Protein AF-A0AAD3WWQ7-F1 (afdb_monomer)

Structure (mmCIF, N/CA/C/O backbone):
data_AF-A0AAD3WWQ7-F1
#
_entry.id   AF-A0AAD3WWQ7-F1
#
loop_
_atom_site.group_PDB
_atom_site.id
_atom_site.type_symbol
_atom_site.label_atom_id
_atom_site.label_alt_id
_atom_site.label_comp_id
_atom_site.label_asym_id
_atom_site.label_entity_id
_atom_site.label_seq_id
_atom_site.pdbx_PDB_ins_code
_atom_site.Cartn_x
_atom_site.Cartn_y
_atom_site.Cartn_z
_atom_site.occupancy
_atom_site.B_iso_or_equiv
_atom_site.auth_seq_id
_atom_site.auth_comp_id
_atom_site.auth_asym_id
_atom_site.auth_atom_id
_atom_site.pdbx_PDB_model_num
ATOM 1 N N . MET A 1 1 ? 59.752 -8.514 42.880 1.00 42.84 1 MET A N 1
ATOM 2 C CA . MET A 1 1 ? 59.213 -7.609 41.840 1.00 42.84 1 MET A CA 1
ATOM 3 C C . MET A 1 1 ? 58.298 -8.413 40.920 1.00 42.84 1 MET A C 1
ATOM 5 O O . MET A 1 1 ? 58.796 -9.093 40.035 1.00 42.84 1 MET A O 1
ATOM 9 N N . LYS A 1 2 ? 56.984 -8.442 41.173 1.00 40.03 2 LYS A N 1
ATOM 10 C CA . LYS A 1 2 ? 56.023 -9.139 40.298 1.00 40.03 2 LYS A CA 1
ATOM 11 C C . LYS A 1 2 ? 55.386 -8.090 39.388 1.00 40.03 2 LYS A C 1
ATOM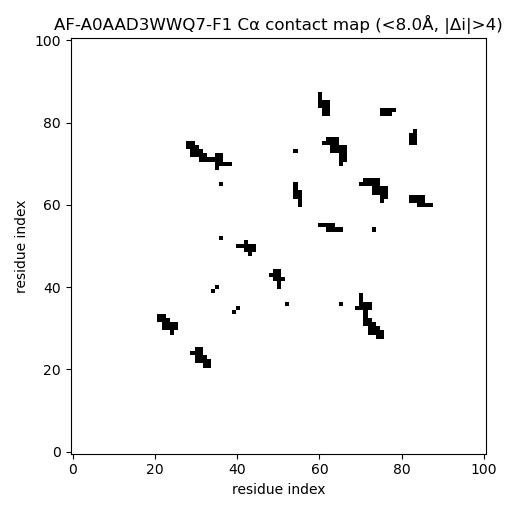 13 O O . LYS A 1 2 ? 54.694 -7.206 39.878 1.00 40.03 2 LYS A O 1
ATOM 18 N N . LYS A 1 3 ? 55.708 -8.136 38.093 1.00 49.84 3 LYS A N 1
ATOM 19 C CA . LYS A 1 3 ? 55.149 -7.235 37.078 1.00 49.84 3 LYS A CA 1
ATOM 20 C C . LYS A 1 3 ? 53.689 -7.629 36.841 1.00 49.84 3 LYS A C 1
ATOM 22 O O . LYS A 1 3 ? 53.428 -8.731 36.371 1.00 49.84 3 LYS A O 1
ATOM 27 N N . LEU A 1 4 ? 52.761 -6.751 37.211 1.00 49.66 4 LEU A N 1
ATOM 28 C CA . LEU A 1 4 ? 51.338 -6.895 36.923 1.00 49.66 4 LEU A CA 1
ATOM 29 C C . LEU A 1 4 ? 51.103 -6.387 35.495 1.00 49.66 4 LEU A C 1
ATOM 31 O O . LEU A 1 4 ? 51.177 -5.187 35.245 1.00 49.66 4 LEU A O 1
ATOM 35 N N . ILE A 1 5 ? 50.902 -7.303 34.548 1.00 57.38 5 ILE A N 1
ATOM 36 C CA . ILE A 1 5 ? 50.533 -6.959 33.171 1.00 57.38 5 ILE A CA 1
ATOM 37 C C . ILE A 1 5 ? 49.030 -6.675 33.172 1.00 57.38 5 ILE A C 1
ATOM 39 O O . ILE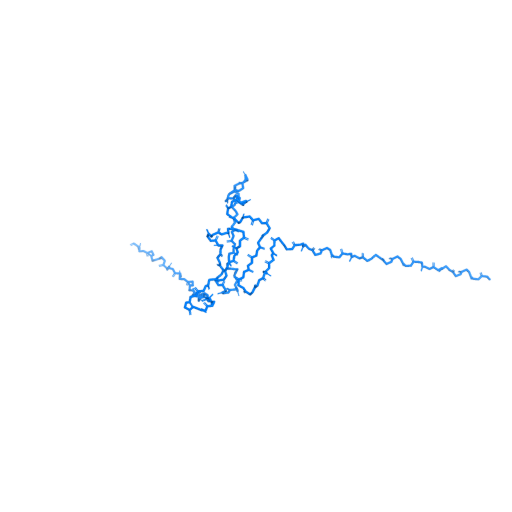 A 1 5 ? 48.224 -7.570 33.422 1.00 57.38 5 ILE A O 1
ATOM 43 N N . LEU A 1 6 ? 48.668 -5.413 32.952 1.00 49.38 6 LEU A N 1
ATOM 44 C CA . LEU A 1 6 ? 47.286 -4.960 32.857 1.00 49.38 6 LEU A CA 1
ATOM 45 C C . LEU A 1 6 ? 46.767 -5.261 31.442 1.00 49.38 6 LEU A C 1
ATOM 47 O O . LEU A 1 6 ? 47.224 -4.660 30.472 1.00 49.38 6 LEU A O 1
ATOM 51 N N . ASN A 1 7 ? 45.835 -6.208 31.323 1.00 51.97 7 ASN A N 1
ATOM 52 C CA . ASN A 1 7 ? 45.144 -6.501 30.068 1.00 51.97 7 ASN A CA 1
ATOM 53 C C . ASN A 1 7 ? 44.158 -5.370 29.746 1.00 51.97 7 ASN A C 1
ATOM 55 O O . ASN A 1 7 ? 43.171 -5.184 30.455 1.00 51.97 7 ASN A O 1
ATOM 59 N N . ILE A 1 8 ? 44.415 -4.630 28.668 1.00 61.69 8 ILE A N 1
ATOM 60 C CA . ILE A 1 8 ? 43.456 -3.688 28.082 1.00 61.69 8 ILE A CA 1
ATOM 61 C C . ILE A 1 8 ? 42.486 -4.513 27.233 1.00 61.69 8 ILE A C 1
ATOM 63 O O . ILE A 1 8 ? 42.824 -4.959 26.138 1.00 61.69 8 ILE A O 1
ATOM 67 N N . GLY A 1 9 ? 41.290 -4.763 27.764 1.00 56.56 9 GLY A N 1
ATOM 68 C CA . GLY A 1 9 ? 40.194 -5.351 27.001 1.00 56.56 9 GLY A CA 1
ATOM 69 C C . GLY A 1 9 ? 39.631 -4.322 26.023 1.00 56.56 9 GLY A C 1
ATOM 70 O O . GLY A 1 9 ? 39.012 -3.347 26.442 1.00 56.56 9 GLY A O 1
ATOM 71 N N . LEU A 1 10 ? 39.851 -4.530 24.725 1.00 59.69 10 LEU A N 1
ATOM 72 C CA . LEU A 1 10 ? 39.233 -3.741 23.663 1.00 59.69 10 LEU A CA 1
ATOM 73 C C . LEU A 1 10 ? 37.786 -4.220 23.471 1.00 59.69 10 LEU A C 1
ATOM 75 O O . LEU A 1 10 ? 37.548 -5.285 22.905 1.00 59.69 10 LEU A O 1
ATOM 79 N N . ILE A 1 11 ? 36.818 -3.450 23.968 1.00 64.88 11 ILE A N 1
ATOM 80 C CA . ILE A 1 11 ? 35.392 -3.716 23.748 1.00 64.88 11 ILE A CA 1
ATOM 81 C C . ILE A 1 11 ? 35.043 -3.223 22.337 1.00 64.88 11 ILE A C 1
ATOM 83 O O . ILE A 1 11 ? 34.893 -2.022 22.117 1.00 64.88 11 ILE A O 1
ATOM 87 N N . LEU A 1 12 ? 34.923 -4.139 21.369 1.00 66.31 12 LEU A N 1
ATOM 88 C 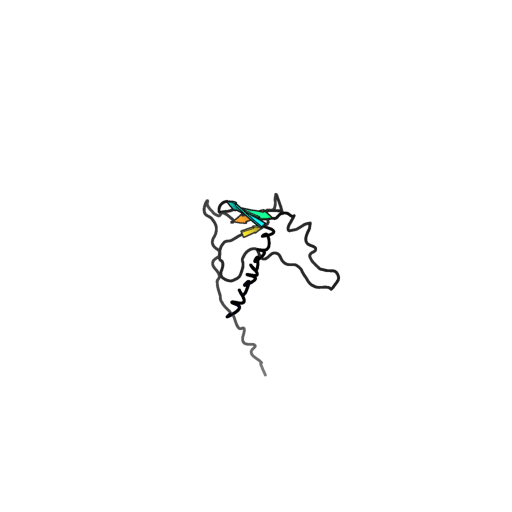CA . LEU A 1 12 ? 34.288 -3.837 20.083 1.00 66.31 12 LEU A CA 1
ATOM 89 C C . LEU A 1 12 ? 32.777 -3.717 20.313 1.00 66.31 12 LEU A C 1
ATOM 91 O O . LEU A 1 12 ? 32.083 -4.722 20.454 1.00 66.31 12 LEU A O 1
ATOM 95 N N . ALA A 1 13 ? 32.263 -2.489 20.350 1.00 68.19 13 ALA A N 1
ATOM 96 C CA . ALA A 1 13 ? 30.832 -2.248 20.232 1.00 68.19 13 ALA A CA 1
ATOM 97 C C . ALA A 1 13 ? 30.424 -2.477 18.769 1.00 68.19 13 ALA A C 1
ATOM 99 O O . ALA A 1 13 ? 30.725 -1.668 17.894 1.00 68.19 13 ALA A O 1
ATOM 100 N N . SER A 1 14 ? 29.770 -3.600 18.486 1.00 67.19 14 SER A N 1
ATOM 101 C CA . SER A 1 14 ? 29.121 -3.847 17.200 1.00 67.19 14 SER A CA 1
ATOM 102 C C . SER A 1 14 ? 27.905 -2.927 17.081 1.00 67.19 14 SER A C 1
ATOM 104 O O . SER A 1 14 ? 26.878 -3.150 17.719 1.00 67.19 14 SER A O 1
ATOM 106 N N . THR A 1 15 ? 28.004 -1.875 16.269 1.00 66.38 15 THR A N 1
ATOM 107 C CA . THR A 1 15 ? 26.840 -1.060 15.915 1.00 66.38 15 THR A CA 1
ATOM 108 C C . THR A 1 15 ? 25.981 -1.844 14.933 1.00 66.38 15 THR A C 1
ATOM 110 O O . THR A 1 15 ? 26.384 -2.074 13.793 1.00 66.38 15 THR A O 1
ATOM 113 N N . THR A 1 16 ? 24.794 -2.264 15.358 1.00 66.56 16 THR A N 1
ATOM 114 C CA . THR A 1 16 ? 23.769 -2.764 14.442 1.00 66.56 16 THR A CA 1
ATOM 115 C C . THR A 1 16 ? 23.182 -1.579 13.680 1.00 66.56 16 THR A C 1
ATOM 117 O O . THR A 1 16 ? 22.451 -0.773 14.257 1.00 66.56 16 THR A O 1
ATOM 120 N N . SER A 1 17 ? 23.506 -1.449 12.395 1.00 66.69 17 SER A N 1
ATOM 121 C CA . SER A 1 17 ? 22.804 -0.528 11.501 1.00 66.69 17 SER A CA 1
ATOM 122 C C . SER A 1 17 ? 21.396 -1.067 11.264 1.00 66.69 17 SER A C 1
ATOM 124 O O . SER A 1 17 ? 21.224 -2.085 10.596 1.00 66.69 17 SER A O 1
ATOM 126 N N . TYR A 1 18 ? 20.386 -0.406 11.824 1.00 61.91 18 TYR A N 1
ATOM 127 C CA . TYR A 1 18 ? 19.011 -0.603 11.377 1.00 61.91 18 TYR A CA 1
ATOM 128 C C . TYR A 1 18 ? 18.920 -0.038 9.958 1.00 61.91 18 TYR A C 1
ATOM 130 O O . TYR A 1 18 ? 19.292 1.115 9.737 1.00 61.91 18 TYR A O 1
ATOM 138 N N . ALA A 1 19 ? 18.494 -0.851 8.990 1.00 60.03 19 ALA A N 1
ATOM 139 C CA . ALA A 1 19 ? 18.1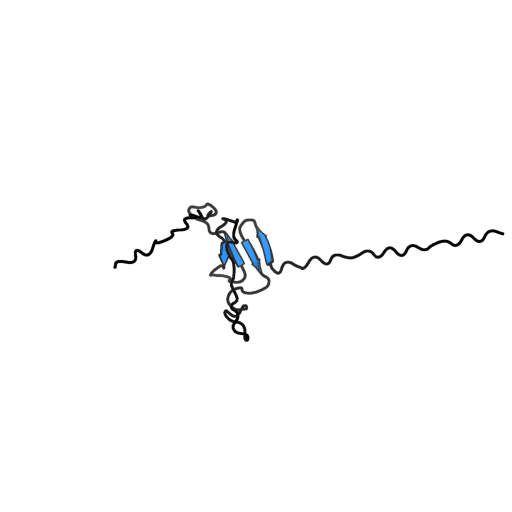69 -0.333 7.668 1.00 60.03 19 ALA A CA 1
ATOM 140 C C . ALA A 1 19 ? 17.055 0.711 7.830 1.00 60.03 19 ALA A C 1
ATOM 142 O O . ALA A 1 19 ? 16.081 0.459 8.545 1.00 60.03 19 ALA A O 1
ATOM 143 N N . ALA A 1 20 ? 17.217 1.879 7.207 1.00 58.44 20 ALA A N 1
ATOM 144 C CA . ALA A 1 20 ? 16.117 2.822 7.088 1.00 58.44 20 ALA A CA 1
ATOM 145 C C . ALA A 1 20 ? 14.967 2.105 6.372 1.00 58.44 20 ALA A C 1
ATOM 147 O O . ALA A 1 20 ? 15.185 1.387 5.396 1.00 58.44 20 ALA A O 1
ATOM 148 N N . THR A 1 21 ? 13.753 2.234 6.895 1.00 66.00 21 THR A N 1
ATOM 149 C CA . THR A 1 21 ? 12.581 1.778 6.160 1.00 66.00 21 THR A CA 1
ATOM 150 C C . THR A 1 21 ? 12.343 2.784 5.039 1.00 66.00 21 THR A C 1
ATOM 152 O O . THR A 1 21 ? 12.127 3.960 5.313 1.00 66.00 21 THR A O 1
ATOM 155 N N . GLU A 1 22 ? 12.342 2.329 3.786 1.00 81.19 22 GLU A N 1
ATOM 156 C CA . GLU A 1 22 ? 12.035 3.128 2.574 1.00 81.19 22 GLU A CA 1
ATOM 157 C C . GLU A 1 22 ? 10.571 3.637 2.546 1.00 81.19 22 GLU A C 1
ATOM 159 O O . GLU A 1 22 ? 10.053 4.125 1.546 1.00 81.19 22 GLU A O 1
ATOM 164 N N . TYR A 1 23 ? 9.853 3.457 3.651 1.00 88.31 23 TYR A N 1
ATOM 165 C CA . TYR A 1 23 ? 8.478 3.857 3.850 1.00 88.31 23 TYR A CA 1
ATOM 166 C C . TYR A 1 23 ? 8.261 4.233 5.316 1.00 88.31 23 TYR A C 1
ATOM 168 O O . TYR A 1 23 ? 8.864 3.663 6.230 1.00 88.31 23 TYR A O 1
ATOM 176 N N . THR A 1 24 ? 7.380 5.201 5.541 1.00 93.12 24 THR A N 1
ATOM 177 C CA . THR A 1 24 ? 6.981 5.697 6.857 1.00 93.12 24 THR A CA 1
ATOM 178 C C . THR A 1 24 ? 5.467 5.685 6.955 1.00 93.12 24 THR A C 1
ATOM 180 O O . THR A 1 24 ? 4.772 6.205 6.087 1.00 93.12 24 THR A O 1
ATOM 183 N N . GLN A 1 25 ? 4.938 5.118 8.032 1.00 94.31 25 GLN A N 1
ATOM 184 C CA . GLN A 1 25 ? 3.520 5.236 8.334 1.00 94.31 25 GLN A CA 1
ATOM 185 C C . GLN A 1 25 ? 3.256 6.615 8.953 1.00 94.31 25 GLN A C 1
ATOM 187 O O . GLN A 1 25 ? 3.705 6.892 10.065 1.00 94.31 25 GLN A O 1
ATOM 192 N N . THR A 1 26 ? 2.575 7.495 8.218 1.00 95.81 26 THR A N 1
ATOM 193 C CA . THR A 1 26 ? 2.346 8.893 8.628 1.00 95.81 26 THR A CA 1
ATOM 194 C C . THR A 1 26 ? 1.158 9.031 9.574 1.00 95.81 26 THR A C 1
ATOM 196 O O . THR A 1 26 ? 1.139 9.925 10.417 1.00 95.81 26 THR A O 1
ATOM 199 N N . ASP A 1 27 ? 0.183 8.126 9.465 1.00 96.12 27 ASP A N 1
ATOM 200 C CA . ASP A 1 27 ? -0.955 8.002 10.374 1.00 96.12 27 ASP A CA 1
ATOM 201 C C . ASP A 1 27 ? -1.493 6.554 10.389 1.00 96.12 27 ASP A C 1
ATOM 203 O O . ASP A 1 27 ? -0.913 5.644 9.799 1.00 96.12 27 ASP A O 1
ATOM 207 N N . SER A 1 28 ? -2.598 6.286 11.090 1.00 96.44 28 SER A N 1
ATOM 208 C CA . SER A 1 28 ? -3.164 4.929 11.203 1.00 96.44 28 SER A CA 1
ATOM 209 C C . SER A 1 28 ? -3.616 4.298 9.875 1.00 96.44 28 SER A C 1
ATOM 211 O O . SER A 1 28 ? -3.800 3.082 9.825 1.00 96.44 28 SER A O 1
ATOM 213 N N . TYR A 1 29 ? -3.795 5.095 8.825 1.00 97.62 29 TYR A N 1
ATOM 214 C CA . TYR A 1 29 ? -4.418 4.732 7.555 1.00 97.62 29 TYR A CA 1
ATOM 215 C C . TYR A 1 29 ? -3.602 5.144 6.325 1.00 97.62 29 TYR A C 1
ATOM 217 O O . TYR A 1 29 ? -4.072 4.906 5.212 1.00 97.62 29 TYR A O 1
ATOM 225 N N . THR A 1 30 ? -2.398 5.692 6.513 1.00 97.38 30 THR A N 1
ATOM 226 C CA . THR A 1 30 ? -1.537 6.172 5.425 1.00 97.38 30 THR A CA 1
ATOM 227 C C . THR A 1 30 ? -0.095 5.707 5.611 1.00 97.38 30 THR A C 1
ATOM 229 O O . THR A 1 30 ? 0.514 5.916 6.664 1.00 97.38 30 THR A O 1
ATOM 232 N N . ILE A 1 31 ? 0.464 5.101 4.565 1.00 96.62 31 ILE A N 1
ATOM 233 C CA . ILE A 1 31 ? 1.887 4.766 4.450 1.00 96.62 31 ILE A CA 1
ATOM 234 C C . ILE A 1 31 ? 2.465 5.578 3.295 1.00 96.62 31 ILE A C 1
ATOM 236 O O . ILE A 1 31 ? 1.929 5.535 2.193 1.00 96.62 31 ILE A O 1
ATOM 240 N N . GLN A 1 32 ? 3.554 6.295 3.548 1.00 96.50 32 GLN A N 1
ATOM 241 C CA . GLN A 1 32 ? 4.279 7.114 2.581 1.00 96.50 32 GLN A CA 1
ATOM 242 C C . GLN A 1 32 ? 5.595 6.426 2.212 1.00 96.50 32 GLN A C 1
ATOM 244 O O . GLN A 1 32 ? 6.399 6.152 3.104 1.00 96.50 32 GLN A O 1
ATOM 249 N N . ALA A 1 33 ? 5.838 6.187 0.926 1.00 94.12 33 ALA A N 1
ATOM 250 C CA . ALA A 1 33 ? 7.166 5.864 0.406 1.00 94.12 33 ALA A CA 1
ATOM 251 C C . ALA A 1 33 ? 7.948 7.133 0.062 1.00 94.12 33 ALA A C 1
ATOM 253 O O . ALA A 1 33 ? 7.386 8.212 -0.124 1.00 94.12 33 ALA A O 1
ATOM 254 N N . ASP A 1 34 ? 9.260 6.991 -0.065 1.00 94.06 34 ASP A N 1
ATOM 255 C CA . ASP A 1 34 ? 10.144 8.033 -0.590 1.00 94.06 34 ASP A CA 1
ATOM 256 C C . ASP A 1 34 ? 10.151 8.125 -2.130 1.00 94.06 34 ASP A C 1
ATOM 258 O O . ASP A 1 34 ? 10.876 8.940 -2.703 1.00 94.06 34 ASP A O 1
ATOM 262 N N . ARG A 1 35 ? 9.334 7.304 -2.798 1.00 93.25 35 ARG A N 1
ATOM 263 C CA . ARG A 1 35 ? 9.259 7.168 -4.255 1.00 93.25 35 ARG A CA 1
ATOM 264 C C . ARG A 1 35 ? 7.862 6.786 -4.728 1.00 93.25 35 ARG A C 1
ATOM 266 O O . ARG A 1 35 ? 7.031 6.336 -3.941 1.00 93.25 35 ARG A O 1
ATOM 273 N N . ASP A 1 36 ? 7.631 6.908 -6.029 1.00 95.38 36 ASP A N 1
ATOM 274 C CA . ASP A 1 36 ? 6.381 6.498 -6.659 1.00 95.38 36 ASP A CA 1
ATOM 275 C C . ASP A 1 36 ? 6.350 4.976 -6.894 1.00 95.38 36 ASP A C 1
ATOM 277 O O . ASP A 1 36 ? 7.208 4.415 -7.581 1.00 95.38 36 ASP A O 1
ATOM 281 N N . TYR A 1 37 ? 5.347 4.289 -6.342 1.00 93.19 37 TYR A N 1
ATOM 282 C CA . TYR A 1 37 ? 5.206 2.839 -6.469 1.00 93.19 37 TYR A CA 1
ATOM 283 C C . TYR A 1 37 ? 4.988 2.378 -7.916 1.00 93.19 37 TYR A C 1
ATOM 285 O O . TYR A 1 37 ? 5.416 1.282 -8.273 1.00 93.19 37 TYR A O 1
ATOM 293 N N . LEU A 1 38 ? 4.314 3.175 -8.748 1.00 93.50 38 LEU A N 1
ATOM 294 C CA . LEU A 1 38 ? 3.885 2.775 -10.091 1.00 93.50 38 LEU A CA 1
ATOM 295 C C . LEU A 1 38 ? 4.815 3.296 -11.190 1.00 93.50 38 LEU A C 1
ATOM 297 O O . LEU A 1 38 ? 4.980 2.629 -12.212 1.00 93.50 38 LEU A O 1
ATOM 301 N N . ALA A 1 39 ? 5.401 4.476 -11.000 1.00 94.75 39 ALA A N 1
ATOM 302 C CA . ALA A 1 39 ? 6.264 5.120 -11.983 1.00 94.75 39 ALA A CA 1
ATOM 303 C C . ALA A 1 39 ? 7.744 4.754 -11.801 1.00 94.75 39 ALA A C 1
ATOM 305 O O . ALA A 1 39 ? 8.435 4.516 -12.794 1.00 94.75 39 ALA A O 1
ATOM 306 N N . ASP A 1 40 ? 8.231 4.659 -10.558 1.00 95.62 40 ASP A N 1
ATOM 307 C CA . ASP A 1 40 ? 9.668 4.495 -10.293 1.00 95.62 40 ASP A CA 1
ATOM 308 C C . ASP A 1 40 ? 10.112 3.029 -10.197 1.00 95.62 40 ASP A C 1
ATOM 310 O O . ASP A 1 40 ? 11.313 2.753 -10.094 1.00 95.62 40 ASP A O 1
ATOM 314 N N . ILE A 1 41 ? 9.169 2.082 -10.204 1.00 92.31 41 ILE A N 1
ATOM 315 C CA . ILE A 1 41 ? 9.434 0.642 -10.126 1.00 92.31 41 ILE A CA 1
ATOM 316 C C . ILE A 1 41 ? 9.023 0.001 -11.457 1.00 92.31 41 ILE A C 1
ATOM 318 O O . ILE A 1 41 ? 7.830 -0.126 -11.739 1.00 92.31 41 ILE A O 1
ATOM 322 N N . PRO A 1 42 ? 9.975 -0.443 -12.298 1.00 95.50 42 PRO A N 1
ATOM 323 C CA . PRO A 1 42 ? 9.626 -1.080 -13.560 1.00 95.50 42 PRO A CA 1
ATOM 324 C C . PRO A 1 42 ? 8.905 -2.404 -13.297 1.00 95.50 42 PRO A C 1
ATOM 326 O O . PRO A 1 42 ? 9.326 -3.184 -12.446 1.00 95.50 42 PRO A O 1
ATOM 329 N N . ALA A 1 43 ? 7.858 -2.710 -14.063 1.00 96.12 43 ALA A N 1
ATOM 330 C CA . ALA A 1 43 ? 7.128 -3.971 -13.906 1.00 96.12 43 ALA A CA 1
ATOM 331 C C . ALA A 1 43 ? 8.026 -5.204 -14.130 1.00 96.12 43 ALA A C 1
ATOM 333 O O . ALA A 1 43 ? 7.868 -6.223 -13.460 1.00 96.12 43 ALA A O 1
ATOM 334 N N . GLN A 1 44 ? 8.997 -5.105 -15.042 1.00 97.75 44 GLN A N 1
ATOM 335 C CA . GLN A 1 44 ? 9.963 -6.160 -15.332 1.00 97.75 44 GLN A CA 1
ATOM 336 C C . GLN A 1 44 ? 11.386 -5.597 -15.330 1.00 97.75 44 GLN A C 1
ATOM 338 O O . GLN A 1 44 ? 11.665 -4.563 -15.935 1.00 97.75 44 GLN A O 1
ATOM 343 N N . ASN A 1 45 ? 12.292 -6.298 -14.660 1.00 96.38 45 ASN A N 1
ATOM 344 C CA . ASN A 1 45 ? 13.715 -5.995 -14.651 1.00 96.38 45 ASN A CA 1
ATOM 345 C C . ASN A 1 45 ? 14.383 -6.478 -15.948 1.00 96.38 45 ASN A C 1
ATOM 347 O O . ASN A 1 45 ? 13.881 -7.362 -16.643 1.00 96.38 45 ASN A O 1
ATOM 351 N N . SER A 1 46 ? 15.580 -5.968 -16.244 1.00 97.38 46 SER A N 1
ATOM 352 C CA . SER A 1 46 ? 16.351 -6.337 -17.445 1.00 97.38 46 SER A CA 1
ATOM 353 C C . SER A 1 46 ? 16.704 -7.828 -17.539 1.00 97.38 46 SER A C 1
ATOM 355 O O . SER A 1 46 ? 16.896 -8.349 -18.633 1.00 97.38 46 SER A O 1
ATOM 357 N N . ASN A 1 47 ? 16.763 -8.529 -16.404 1.00 97.06 47 ASN A N 1
ATOM 358 C CA . ASN A 1 47 ? 16.996 -9.974 -16.331 1.00 97.06 47 ASN A CA 1
ATOM 359 C C . ASN A 1 47 ? 15.712 -10.819 -16.481 1.00 97.06 47 ASN A C 1
ATOM 361 O O . ASN A 1 47 ? 15.759 -12.034 -16.303 1.00 97.06 47 ASN A O 1
ATOM 365 N N . GLY A 1 48 ? 14.567 -10.189 -16.757 1.00 97.12 48 GLY A N 1
ATOM 366 C CA . GLY A 1 48 ? 13.279 -10.851 -16.950 1.00 97.12 48 GLY A CA 1
ATOM 367 C C . GLY A 1 48 ? 12.472 -11.110 -15.673 1.00 97.12 48 GLY A C 1
ATOM 368 O O . GLY A 1 48 ? 11.319 -11.528 -15.785 1.00 97.12 48 GLY A O 1
ATOM 369 N N . SER A 1 49 ? 13.018 -10.846 -14.479 1.00 97.69 49 SER A N 1
ATOM 370 C CA . SER A 1 49 ? 12.256 -10.927 -13.219 1.00 97.69 49 SER A CA 1
ATOM 371 C C . SER A 1 49 ? 11.201 -9.819 -13.113 1.00 97.69 49 SER A C 1
ATOM 373 O O . SER A 1 49 ? 11.354 -8.760 -13.716 1.00 97.69 49 SER A O 1
ATOM 375 N N . VAL A 1 50 ? 10.133 -10.058 -12.352 1.00 96.88 50 VAL A N 1
ATOM 376 C CA . VAL A 1 50 ? 8.994 -9.137 -12.195 1.00 96.88 50 VAL A CA 1
ATOM 377 C C . VAL A 1 50 ? 9.024 -8.501 -10.809 1.00 96.88 50 VAL A C 1
ATOM 379 O O . VAL A 1 50 ? 9.261 -9.197 -9.821 1.00 96.88 50 VAL A O 1
ATOM 382 N N . ASN A 1 51 ? 8.750 -7.198 -10.738 1.00 95.44 51 ASN A N 1
ATOM 383 C CA . ASN A 1 51 ? 8.529 -6.498 -9.475 1.00 95.44 51 ASN A CA 1
ATOM 384 C C . ASN A 1 51 ? 7.032 -6.495 -9.143 1.00 95.44 51 ASN A C 1
ATOM 386 O O . ASN A 1 51 ? 6.188 -6.349 -10.027 1.00 95.44 51 ASN A O 1
ATOM 390 N N . ALA A 1 52 ? 6.700 -6.652 -7.864 1.00 93.69 52 ALA A N 1
ATOM 391 C CA . ALA A 1 52 ? 5.325 -6.622 -7.385 1.00 93.69 52 ALA A CA 1
ATOM 392 C C . ALA A 1 52 ? 5.226 -5.775 -6.116 1.00 93.69 52 ALA A C 1
ATOM 394 O O . ALA A 1 52 ? 6.065 -5.887 -5.222 1.00 93.69 52 ALA A O 1
ATOM 395 N N . ILE A 1 53 ? 4.167 -4.972 -6.029 1.00 92.38 53 ILE A N 1
ATOM 396 C CA . ILE A 1 53 ? 3.794 -4.254 -4.811 1.00 92.38 53 ILE A CA 1
ATOM 397 C C . ILE A 1 53 ? 2.820 -5.147 -4.050 1.00 92.38 53 ILE A C 1
ATOM 399 O O . ILE A 1 53 ? 1.741 -5.474 -4.543 1.00 92.38 53 ILE A O 1
ATOM 403 N N . ILE A 1 54 ? 3.214 -5.581 -2.856 1.00 92.94 54 ILE A N 1
ATOM 404 C CA . ILE A 1 54 ? 2.371 -6.424 -2.007 1.00 92.94 54 ILE A CA 1
ATOM 405 C C . ILE A 1 54 ? 1.593 -5.525 -1.050 1.00 92.94 54 ILE A C 1
ATOM 407 O O . ILE A 1 54 ? 2.088 -5.163 0.011 1.00 92.94 54 ILE A O 1
ATOM 411 N N . GLU A 1 55 ? 0.366 -5.175 -1.429 1.00 94.19 55 GLU A N 1
ATOM 412 C CA . GLU A 1 55 ? -0.490 -4.284 -0.633 1.00 94.19 55 GLU A CA 1
ATOM 413 C C . GLU A 1 55 ? -1.055 -4.982 0.616 1.00 94.19 55 GLU A C 1
ATOM 415 O O . GLU A 1 55 ? -1.205 -4.368 1.667 1.00 94.19 55 GLU A O 1
ATOM 420 N N . ILE A 1 56 ? -1.343 -6.286 0.535 1.00 93.06 56 ILE A N 1
ATOM 421 C CA . ILE A 1 56 ? -1.872 -7.067 1.663 1.00 93.06 56 ILE A CA 1
ATOM 422 C C . ILE A 1 56 ? -1.010 -8.319 1.862 1.00 93.06 56 ILE A C 1
ATOM 424 O O . ILE A 1 56 ? -1.257 -9.349 1.223 1.00 93.06 56 ILE A O 1
ATOM 428 N N . PRO A 1 57 ? 0.022 -8.253 2.723 1.00 90.44 57 PRO A N 1
ATOM 429 C CA . PRO A 1 57 ? 0.871 -9.398 3.024 1.00 90.44 57 PRO A CA 1
ATOM 430 C C . PRO A 1 57 ? 0.079 -10.574 3.604 1.00 90.44 57 PRO A C 1
ATOM 432 O O . PRO A 1 57 ? -0.887 -10.389 4.352 1.00 90.44 57 PRO A O 1
ATOM 435 N N . THR A 1 58 ? 0.525 -11.799 3.323 1.00 87.31 58 THR A N 1
ATOM 436 C CA . THR A 1 58 ? -0.042 -13.014 3.922 1.00 87.31 58 THR A CA 1
ATOM 437 C C . THR A 1 58 ? -0.051 -12.917 5.449 1.00 87.31 58 THR A C 1
ATOM 439 O O . THR A 1 58 ? 0.959 -12.585 6.062 1.00 87.31 58 THR A O 1
ATOM 442 N N . GLY A 1 59 ? -1.192 -13.232 6.067 1.00 87.12 59 GLY A N 1
ATOM 443 C CA . GLY A 1 59 ? -1.378 -13.137 7.519 1.00 87.12 59 GLY A CA 1
ATOM 444 C C . GLY A 1 59 ? -1.855 -11.765 8.010 1.00 87.12 59 GLY A C 1
ATOM 445 O O . GLY A 1 59 ? -2.253 -11.653 9.166 1.00 87.12 59 GLY A O 1
ATOM 446 N N . SER A 1 60 ? -1.890 -10.751 7.140 1.00 89.62 60 SER A N 1
ATOM 447 C CA . SER A 1 60 ? -2.596 -9.488 7.386 1.00 89.62 60 SER A CA 1
ATOM 448 C C . SER A 1 60 ? -3.974 -9.506 6.720 1.00 89.62 60 SER A C 1
ATOM 450 O O . SER A 1 60 ? -4.250 -10.356 5.879 1.00 89.62 60 SER A O 1
ATOM 452 N N . ASN A 1 61 ? -4.867 -8.600 7.115 1.00 94.94 61 ASN A N 1
ATOM 453 C CA . ASN A 1 61 ? -6.219 -8.486 6.551 1.00 94.94 61 ASN A CA 1
ATOM 454 C C . ASN A 1 61 ? -6.672 -7.042 6.316 1.00 94.94 61 ASN A C 1
ATOM 456 O O . ASN A 1 61 ? -7.827 -6.796 5.971 1.00 94.94 61 ASN A O 1
ATOM 460 N N . GLN A 1 62 ? -5.764 -6.094 6.495 1.00 95.44 62 GLN A N 1
ATOM 461 C CA . GLN A 1 62 ? -6.005 -4.676 6.302 1.00 95.44 62 GLN A CA 1
ATOM 462 C C . GLN A 1 62 ? -5.985 -4.417 4.799 1.00 95.44 62 GLN A C 1
ATOM 464 O O . GLN A 1 62 ? -5.014 -4.763 4.127 1.00 95.44 62 GLN A O 1
ATOM 469 N N . LYS A 1 63 ? -7.075 -3.879 4.248 1.00 96.06 63 LYS A N 1
ATOM 470 C CA . LYS A 1 63 ? -7.131 -3.592 2.818 1.00 96.06 63 LYS A CA 1
ATOM 471 C C . LYS A 1 63 ? -6.389 -2.294 2.507 1.00 96.06 63 LYS A C 1
ATOM 473 O O . LYS A 1 63 ? -7.019 -1.248 2.410 1.00 96.06 63 LYS A O 1
ATOM 478 N N . TRP A 1 64 ? -5.081 -2.379 2.329 1.00 97.38 64 TRP A N 1
ATOM 479 C CA . TRP A 1 64 ? -4.291 -1.294 1.755 1.00 97.38 64 TRP A CA 1
ATOM 480 C C . TRP A 1 64 ? -4.426 -1.275 0.231 1.00 97.38 64 TRP A C 1
ATOM 482 O O . TRP A 1 64 ? -4.697 -2.309 -0.383 1.00 97.38 64 TRP A O 1
ATOM 492 N N . GLU A 1 65 ? -4.270 -0.099 -0.364 1.00 97.12 65 GLU A N 1
ATOM 493 C CA . GLU A 1 65 ? -4.143 0.092 -1.808 1.00 97.12 65 GLU A CA 1
ATOM 494 C C . GLU A 1 65 ? -3.233 1.282 -2.104 1.00 97.12 65 GLU A C 1
ATOM 496 O O . GLU A 1 65 ? -3.268 2.276 -1.375 1.00 97.12 65 GLU A O 1
ATOM 501 N N . VAL A 1 66 ? -2.433 1.189 -3.168 1.00 97.44 66 VAL A N 1
ATOM 502 C CA . VAL A 1 66 ? -1.714 2.349 -3.706 1.00 97.44 66 VAL A CA 1
ATOM 503 C C . VAL A 1 66 ? -2.737 3.408 -4.115 1.00 97.44 66 VAL A C 1
ATOM 505 O O . VAL A 1 66 ? -3.718 3.125 -4.813 1.00 97.44 66 VAL A O 1
ATOM 508 N N . SER A 1 67 ? -2.520 4.640 -3.662 1.00 96.50 67 SER A N 1
ATOM 509 C CA . SER A 1 67 ? -3.400 5.758 -3.972 1.00 96.50 67 SER A CA 1
ATOM 510 C C . SER A 1 67 ? -3.372 6.065 -5.470 1.00 96.50 67 SER A C 1
ATOM 512 O O . SER A 1 67 ? -2.334 6.090 -6.126 1.00 96.50 67 SER A O 1
ATOM 514 N N . LYS A 1 68 ? -4.559 6.312 -6.032 1.00 93.38 68 LYS A N 1
ATOM 515 C CA . LYS A 1 68 ? -4.723 6.670 -7.452 1.00 93.38 68 LYS A CA 1
ATOM 516 C C . LYS A 1 68 ? -4.417 8.140 -7.720 1.00 93.38 68 LYS A C 1
ATOM 518 O O . LYS A 1 68 ? -4.293 8.528 -8.877 1.00 93.38 68 LYS A O 1
ATOM 523 N N . GLN A 1 69 ? -4.408 8.960 -6.670 1.00 96.00 69 GLN A N 1
ATOM 524 C CA . GLN A 1 69 ? -4.130 10.392 -6.744 1.00 96.00 69 GLN A CA 1
ATOM 525 C C . GLN A 1 69 ? -2.651 10.690 -6.501 1.00 96.00 69 GLN A C 1
ATOM 527 O O . GLN A 1 69 ? -2.128 11.640 -7.072 1.00 96.00 69 GLN A O 1
ATOM 532 N N . ASP A 1 70 ? -2.008 9.882 -5.662 1.00 96.94 70 ASP A N 1
ATOM 533 C CA . ASP A 1 70 ? -0.605 10.001 -5.290 1.00 96.94 70 ASP A CA 1
ATOM 534 C C . ASP A 1 70 ? -0.023 8.597 -5.127 1.00 96.94 70 ASP A C 1
ATOM 536 O O . ASP A 1 70 ? -0.172 7.960 -4.088 1.00 96.94 70 ASP A O 1
ATOM 540 N N . SER A 1 71 ? 0.627 8.093 -6.170 1.00 96.69 71 SER A N 1
ATOM 541 C CA . SER A 1 71 ? 1.196 6.748 -6.179 1.00 96.69 71 SER A CA 1
ATOM 542 C C . SER A 1 71 ? 2.439 6.596 -5.302 1.00 96.69 71 SER A C 1
ATOM 544 O O . SER A 1 71 ? 3.026 5.520 -5.298 1.00 96.69 71 SER A O 1
ATOM 546 N N . SER A 1 72 ? 2.828 7.610 -4.522 1.00 96.75 72 SER A N 1
ATOM 547 C CA . SER A 1 72 ? 3.815 7.470 -3.445 1.00 96.75 72 SER A CA 1
ATOM 548 C C . SER A 1 72 ? 3.203 7.043 -2.102 1.00 96.75 72 SER A C 1
ATOM 550 O O . SER A 1 72 ? 3.939 6.762 -1.153 1.00 96.75 72 SER A O 1
ATOM 552 N N . THR A 1 73 ? 1.869 6.936 -2.004 1.00 97.56 73 THR A N 1
ATOM 553 C CA . THR A 1 73 ? 1.183 6.516 -0.773 1.00 97.56 73 THR A CA 1
ATOM 554 C C . THR A 1 73 ? 0.370 5.234 -0.927 1.00 97.56 73 THR A C 1
ATOM 556 O O . THR A 1 73 ? -0.191 4.942 -1.985 1.00 97.56 73 THR A O 1
ATOM 559 N N . LEU A 1 74 ? 0.257 4.472 0.167 1.00 97.44 74 LEU A N 1
ATOM 560 C CA . LEU A 1 74 ? -0.803 3.480 0.357 1.00 97.44 74 LEU A CA 1
ATOM 561 C C . LEU A 1 74 ? -1.809 3.969 1.383 1.00 97.44 74 LEU A C 1
ATOM 563 O O . LEU A 1 74 ? -1.435 4.407 2.473 1.00 97.44 74 LEU A O 1
ATOM 567 N N . HIS A 1 75 ? -3.089 3.816 1.063 1.00 97.81 75 HIS A N 1
ATOM 568 C CA . HIS A 1 75 ? -4.188 4.132 1.965 1.00 97.81 75 HIS A CA 1
ATOM 569 C C . HIS A 1 75 ? -4.916 2.856 2.380 1.00 97.81 75 HIS A C 1
ATOM 571 O O . HIS A 1 75 ? -5.164 1.966 1.563 1.00 97.81 75 HIS A O 1
ATOM 577 N N . TRP A 1 76 ? -5.306 2.771 3.649 1.00 97.69 76 TRP A N 1
ATOM 578 C CA . TRP A 1 76 ? -6.237 1.740 4.089 1.00 97.69 76 TRP A CA 1
ATOM 579 C C . TRP A 1 76 ? -7.624 2.091 3.545 1.00 97.69 76 TRP A C 1
ATOM 581 O O . TRP A 1 76 ? -8.184 3.125 3.893 1.00 97.69 76 TRP A O 1
ATOM 591 N N . GLU A 1 77 ? -8.194 1.251 2.682 1.00 96.75 77 GLU A N 1
ATOM 592 C CA . GLU A 1 77 ? -9.513 1.477 2.090 1.00 96.75 77 GLU A CA 1
ATOM 593 C C . GLU A 1 77 ? -10.587 1.616 3.177 1.00 96.75 77 GLU A C 1
ATOM 595 O O . GLU A 1 77 ? -10.708 0.769 4.067 1.00 96.75 77 GLU A O 1
ATOM 600 N N . PHE A 1 78 ? -11.444 2.629 3.043 1.00 96.44 78 PHE A N 1
ATOM 601 C CA . PHE A 1 78 ? -12.644 2.787 3.859 1.00 96.44 78 PHE A CA 1
ATOM 602 C C . PHE A 1 78 ? -13.888 2.344 3.094 1.00 96.44 78 PHE A C 1
ATOM 604 O O . PHE A 1 78 ? -14.105 2.719 1.943 1.00 96.44 78 PHE A O 1
ATOM 611 N N . LYS A 1 79 ? -14.772 1.606 3.769 1.00 93.25 79 LYS A N 1
ATOM 612 C CA . LYS A 1 79 ? -16.107 1.271 3.267 1.00 93.25 79 LYS A CA 1
ATOM 613 C C . LYS A 1 79 ? -17.144 1.594 4.333 1.00 93.25 79 LYS A C 1
ATOM 615 O O . LYS A 1 79 ? -17.052 1.105 5.453 1.00 93.25 79 LYS A O 1
ATOM 620 N N . ASN A 1 80 ? -18.141 2.406 3.979 1.00 95.12 80 ASN A N 1
ATOM 621 C CA . ASN A 1 80 ? -19.183 2.881 4.901 1.00 95.12 80 ASN A CA 1
ATOM 622 C C . ASN A 1 80 ? -18.608 3.568 6.158 1.00 95.12 80 ASN A C 1
ATOM 624 O O . ASN A 1 80 ? -19.085 3.343 7.267 1.00 95.12 80 ASN A O 1
ATOM 628 N N . GLY A 1 81 ? -17.550 4.368 5.984 1.00 96.38 81 GLY A N 1
ATOM 629 C CA . GLY A 1 81 ? -16.902 5.104 7.075 1.00 96.38 81 GLY A CA 1
ATOM 630 C C . GLY A 1 81 ? -16.035 4.257 8.012 1.00 96.38 81 GLY A C 1
ATOM 631 O O . GLY A 1 81 ? -15.587 4.774 9.026 1.00 96.38 81 GLY A O 1
ATOM 632 N N . GLN A 1 82 ? -15.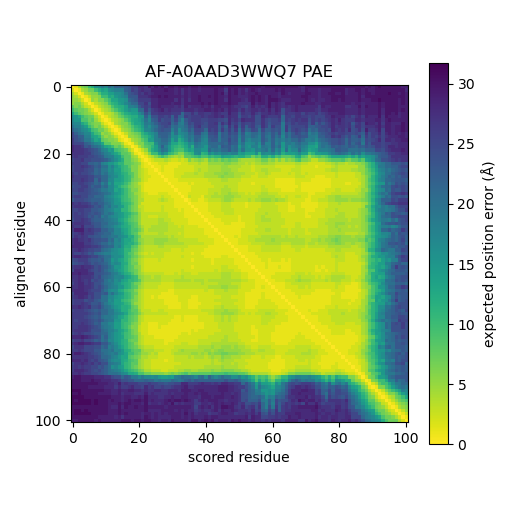786 2.983 7.691 1.00 96.69 82 GLN A N 1
ATOM 633 C CA . GLN A 1 82 ? -14.949 2.087 8.494 1.00 96.69 82 GLN A CA 1
ATOM 634 C C . GLN A 1 82 ? -13.762 1.557 7.678 1.00 96.69 82 GLN A C 1
ATOM 636 O O . GLN A 1 82 ? -13.955 1.240 6.497 1.00 96.69 82 GLN A O 1
ATOM 641 N N . PRO A 1 83 ? -12.565 1.405 8.281 1.00 96.81 83 PRO A N 1
ATOM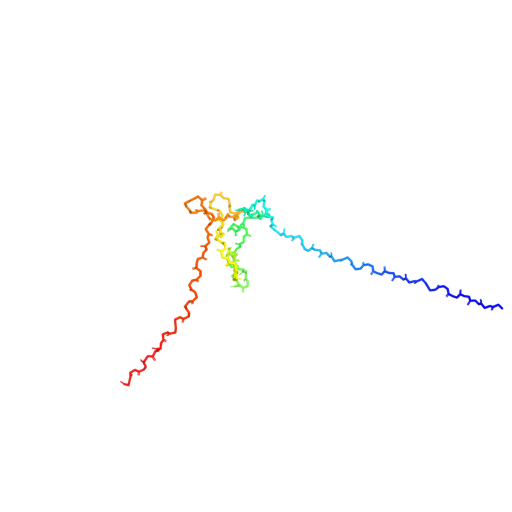 642 C CA . PRO A 1 83 ? -11.426 0.791 7.611 1.00 96.81 83 PRO A CA 1
ATOM 643 C C . PRO A 1 83 ? -11.766 -0.658 7.264 1.00 96.81 83 PRO A C 1
ATOM 645 O O . PRO A 1 83 ? -12.259 -1.440 8.086 1.00 96.81 83 PRO A O 1
ATOM 648 N N . ARG A 1 84 ? -11.559 -1.026 6.005 1.00 96.75 84 ARG A N 1
ATOM 649 C CA . ARG A 1 84 ? -12.019 -2.303 5.479 1.00 96.75 84 ARG A CA 1
ATOM 650 C C . ARG A 1 84 ? -11.054 -3.416 5.863 1.00 96.75 84 ARG A C 1
ATOM 652 O O . ARG A 1 84 ? -9.864 -3.375 5.561 1.00 96.75 84 ARG A O 1
ATOM 659 N N . ILE A 1 85 ? -11.613 -4.470 6.445 1.00 95.25 85 ILE A N 1
ATOM 660 C CA . ILE A 1 85 ? -10.925 -5.739 6.669 1.00 95.25 85 ILE A CA 1
ATOM 661 C C . ILE A 1 85 ? -11.327 -6.725 5.571 1.00 95.25 85 ILE A C 1
ATOM 663 O O . ILE A 1 85 ? -12.517 -6.984 5.351 1.00 95.25 85 ILE A O 1
ATOM 667 N N . VAL A 1 86 ? -10.344 -7.280 4.865 1.00 90.88 86 VAL A N 1
ATOM 668 C CA . VAL A 1 86 ? -10.559 -8.343 3.881 1.00 90.88 86 VAL A CA 1
ATOM 669 C C . VAL A 1 86 ? -10.922 -9.634 4.604 1.00 90.88 86 VAL A C 1
ATOM 671 O O . VAL A 1 86 ? -10.222 -10.093 5.504 1.00 90.88 86 VAL A O 1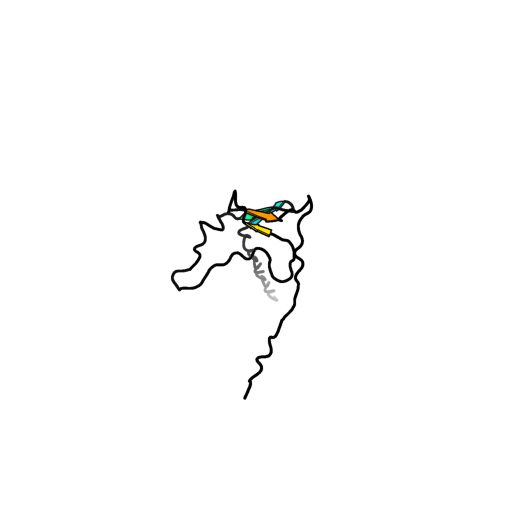
ATOM 674 N N . LYS A 1 87 ? -12.018 -10.262 4.176 1.00 86.00 87 LYS A N 1
ATOM 675 C CA . LYS A 1 87 ? -12.365 -11.621 4.591 1.00 86.00 87 LYS A CA 1
ATOM 676 C C . LYS A 1 87 ? -11.652 -12.598 3.661 1.00 86.00 87 LYS A C 1
ATOM 678 O O . LYS A 1 87 ? -12.120 -12.819 2.547 1.00 86.00 87 LYS A O 1
ATOM 683 N N . TYR A 1 88 ? -10.536 -13.174 4.099 1.00 71.12 88 TYR A N 1
ATOM 684 C CA . TYR A 1 88 ? -9.915 -14.279 3.371 1.00 71.12 88 TYR A CA 1
ATOM 685 C C . TYR A 1 88 ? -10.833 -15.502 3.442 1.00 71.12 88 TYR A C 1
ATOM 687 O O . TYR A 1 88 ? -10.977 -16.116 4.496 1.00 71.12 88 TYR A O 1
ATOM 695 N N . GLN A 1 89 ? -11.465 -15.868 2.326 1.00 57.47 89 GLN A N 1
ATOM 696 C CA . GLN A 1 89 ? -12.009 -17.214 2.176 1.00 57.47 89 GLN A CA 1
ATOM 697 C C . GLN A 1 89 ? -10.866 -18.123 1.730 1.00 57.47 89 GLN A C 1
ATOM 699 O O . GLN A 1 89 ? -10.581 -18.242 0.542 1.00 57.47 89 GLN A O 1
ATOM 704 N N . ALA A 1 90 ? -10.174 -18.743 2.683 1.00 43.38 90 ALA A N 1
ATOM 705 C CA . ALA A 1 90 ? -9.261 -19.831 2.367 1.00 43.38 90 ALA A CA 1
ATOM 706 C C . ALA A 1 90 ? -10.089 -21.072 1.989 1.00 43.38 90 ALA A C 1
ATOM 708 O O . ALA A 1 90 ? -10.446 -21.870 2.850 1.00 43.38 90 ALA A O 1
ATOM 709 N N . VAL A 1 91 ? -10.425 -21.228 0.705 1.00 38.78 91 VAL A N 1
ATOM 710 C CA . VAL A 1 91 ? -10.908 -22.504 0.159 1.00 38.78 91 VAL A CA 1
ATOM 711 C C . VAL A 1 91 ? -9.939 -22.945 -0.929 1.00 38.78 91 VAL A C 1
ATOM 713 O O . VAL A 1 91 ? -9.977 -22.454 -2.055 1.00 38.78 91 VAL A O 1
ATOM 716 N N . ALA A 1 92 ? -9.063 -23.892 -0.591 1.00 40.19 92 ALA A N 1
ATOM 717 C CA . ALA A 1 92 ? -8.381 -24.702 -1.589 1.00 40.19 92 ALA A CA 1
ATOM 718 C C . ALA A 1 92 ? -9.433 -25.603 -2.250 1.00 40.19 92 ALA A C 1
ATOM 720 O O . ALA A 1 92 ? -9.861 -26.603 -1.675 1.00 40.19 92 ALA A O 1
ATOM 721 N N . HIS A 1 93 ? -9.896 -25.225 -3.438 1.00 35.12 93 HIS A N 1
ATOM 722 C CA . HIS A 1 93 ? -10.822 -26.038 -4.216 1.00 35.12 93 HIS A CA 1
ATOM 723 C C . HIS A 1 93 ? -10.005 -26.938 -5.154 1.00 35.12 93 HIS A C 1
ATOM 725 O O . HIS A 1 93 ? -9.524 -26.494 -6.194 1.00 35.12 93 HIS A O 1
ATOM 731 N N . TYR A 1 94 ? -9.805 -28.202 -4.771 1.00 42.25 94 TYR A N 1
ATOM 732 C CA . TYR A 1 94 ? -9.252 -29.217 -5.670 1.00 42.25 94 TYR A CA 1
ATOM 733 C C . TYR A 1 94 ? -10.367 -29.734 -6.586 1.00 42.25 94 TYR A C 1
ATOM 735 O O . TYR A 1 94 ? -11.256 -30.463 -6.146 1.00 42.25 94 TYR A O 1
ATOM 743 N N . GLN A 1 95 ? -10.312 -29.378 -7.870 1.00 35.75 95 GLN A N 1
ATOM 744 C CA . GL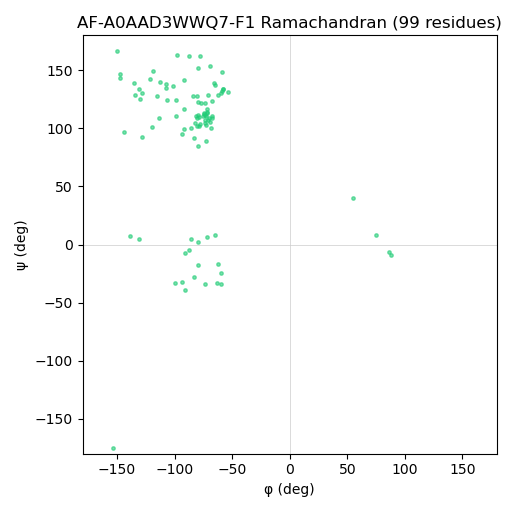N A 1 95 ? -11.105 -30.034 -8.910 1.00 35.75 95 GLN A CA 1
ATOM 745 C C . GLN A 1 95 ? -10.478 -31.405 -9.193 1.00 35.75 95 GLN A C 1
ATOM 747 O O . GLN A 1 95 ? -9.357 -31.501 -9.696 1.00 35.75 95 GLN A O 1
ATOM 752 N N . LYS A 1 96 ? -11.186 -32.482 -8.846 1.00 42.97 96 LYS A N 1
ATOM 753 C CA . LYS A 1 96 ? -10.800 -33.848 -9.209 1.00 42.97 96 LYS A CA 1
ATOM 754 C C . LYS A 1 96 ? -11.106 -34.036 -10.697 1.00 42.97 96 LYS A C 1
ATOM 756 O O . LYS A 1 96 ? -12.267 -34.012 -11.095 1.00 42.97 96 LYS A O 1
ATOM 761 N N . ILE A 1 97 ? -10.072 -34.198 -11.516 1.00 49.19 97 ILE A N 1
ATOM 762 C CA . ILE A 1 97 ? -10.223 -34.518 -12.938 1.00 49.19 97 ILE A CA 1
ATOM 763 C C . ILE A 1 97 ? -10.712 -35.969 -13.021 1.00 49.19 97 ILE A C 1
ATOM 765 O O . ILE A 1 97 ? -9.963 -36.900 -12.723 1.00 49.19 97 ILE A O 1
ATOM 769 N N . ASN A 1 98 ? -11.984 -36.177 -13.362 1.00 45.97 98 ASN A N 1
ATOM 770 C CA . ASN A 1 98 ? -12.483 -37.510 -13.681 1.00 45.97 98 ASN A CA 1
ATOM 771 C C . ASN A 1 98 ? -11.985 -37.886 -15.080 1.00 45.97 98 ASN A C 1
ATOM 773 O O . ASN A 1 98 ? -12.432 -37.328 -16.079 1.00 45.97 98 ASN A O 1
ATOM 777 N N . HIS A 1 99 ? -11.064 -38.846 -15.142 1.00 48.56 99 HIS A N 1
ATOM 778 C CA . HIS A 1 99 ? -10.788 -39.589 -16.364 1.00 48.56 99 HIS A CA 1
ATOM 779 C C . HIS A 1 99 ? -12.010 -40.454 -16.690 1.00 48.56 99 HIS A C 1
ATOM 781 O O . HIS A 1 99 ? -12.296 -41.420 -15.980 1.00 48.56 99 HIS A O 1
ATOM 787 N N . HIS A 1 100 ? -12.725 -40.112 -17.758 1.00 50.34 100 HIS A N 1
ATOM 788 C CA . HIS A 1 100 ? -13.636 -41.051 -18.399 1.00 50.34 100 HIS A CA 1
ATOM 789 C C . HIS A 1 100 ? -12.838 -41.920 -19.380 1.00 50.34 100 HIS A C 1
ATOM 791 O O . HIS A 1 100 ? -12.047 -41.403 -20.170 1.00 50.34 100 HIS A O 1
ATOM 797 N N . LYS A 1 101 ? -13.004 -43.238 -19.213 1.00 49.53 101 LYS A 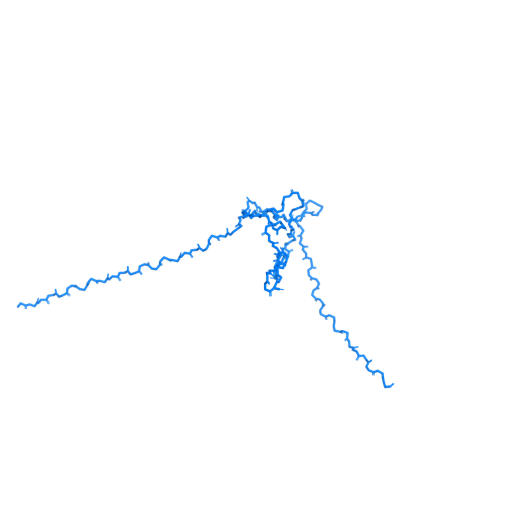N 1
ATOM 798 C CA . LYS A 1 101 ? -12.564 -44.305 -20.120 1.00 49.53 101 LYS A CA 1
ATOM 799 C C . LYS A 1 101 ? -13.178 -44.157 -21.505 1.00 49.53 101 LYS A C 1
ATOM 801 O O . LYS A 1 101 ? -14.343 -43.703 -21.560 1.00 49.53 101 LYS A O 1
#

Mean predicted aligned error: 12.89 Å

Solvent-accessible surface area (backbone atoms only — not comparable to full-atom values): 6901 Å² total; per-residue (Å²): 138,82,85,82,81,80,82,82,80,80,80,81,79,80,78,81,80,76,76,79,68,75,52,46,73,80,51,100,50,36,34,38,41,88,51,39,64,71,79,74,46,61,61,55,46,97,88,71,50,72,59,80,86,76,57,61,51,93,94,60,43,58,36,42,38,72,34,91,89,45,44,33,30,34,36,49,42,68,55,95,91,36,77,37,68,57,82,81,78,89,69,89,79,80,82,80,82,78,83,80,132

Organism: Photobacterium damselae subsp. damselae (NCBI:txid85581)

Nearest PDB structures (foldseek):
  8esw-assembly1_S3  TM=2.353E-01  e=5.552E+00  Drosophila melanogaster
  6rfq-assembly1_G  TM=1.947E-01  e=8.179E+00  Yarrowia lipolytica

Sequence (101 aa):
MKKLILNIGLILASTTSYAATEYTQTDSYTIQADRDYLADIPAQNSNGSVNAIIEIPTGSNQKWEVSKQDSSTLHWEFKNGQPRIVKYQAVAHYQKINHHK

Radius of gyration: 25.7 Å; Cα contacts (8 Å, |Δi|>4): 101; chains: 1; bounding box: 78×55×62 Å

Foldseek 3Di:
DDDDDDDDDDDPDDDDDDPPDQWDAPDPFKIFGPDAPPPPADQADPVGDGDDDCQADPPGFFRWDQDPVGRRMIGQDDDPNHRDGHDDPPDPDDDDDDDDD

InterPro domains:
  IPR036649 Inorganic pyrophosphatase superfamily [G3DSA:3.90.80.10] (8-99)
  IPR036649 Inorganic pyrophosphatase superfamily [SSF50324] (35-95)

Secondary structure (DSSP, 8-state):
-----------------PPPPSEEEEETTEEEESS-TTTSS-SB-TTS-B----SS-TT--B-EEE-SS-TTEEEEPEETTEEPBP---------------

pLDDT: mean 80.55, std 20.6, range [35.12, 97.81]